Protein AF-A0A922ZWW8-F1 (afdb_monomer_lite)

Secondary structure (DSSP, 8-state):
-HHHHHHHHHHTT---EE-TTS-HHHHTT-SEE-

pLDDT: mean 95.67, std 6.09, range [67.0, 98.56]

Sequence (34 aa):
MKDKIRKLAREKNAIILSHNYQPPEIQDIADLCG

Foldseek 3Di:
DLVVVVVVCVVVVHFAEEEPPDDPVSVVSHPYYD

Structure (mmCIF, N/CA/C/O backbone):
data_AF-A0A922ZWW8-F1
#
_entry.id   AF-A0A922ZWW8-F1
#
loop_
_atom_site.group_PDB
_atom_site.id
_atom_site.type_symbol
_atom_site.label_atom_id
_atom_site.label_alt_id
_atom_site.label_comp_id
_atom_site.label_asym_id
_atom_site.label_entity_id
_atom_site.label_seq_id
_atom_site.pdbx_PDB_ins_code
_atom_site.Cartn_x
_atom_site.Cartn_y
_atom_site.Cartn_z
_atom_site.occupancy
_atom_site.B_iso_or_equiv
_atom_site.auth_seq_id
_atom_site.auth_comp_id
_atom_site.auth_asym_id
_atom_site.auth_atom_id
_atom_site.pdbx_PDB_model_num
ATOM 1 N N . MET A 1 1 ? 1.387 -12.234 8.472 1.00 67.00 1 MET A N 1
ATOM 2 C CA . MET A 1 1 ? 1.974 -10.877 8.636 1.00 67.00 1 MET A CA 1
ATOM 3 C C . MET A 1 1 ? 1.046 -9.799 8.085 1.00 67.00 1 MET A C 1
ATOM 5 O O . MET A 1 1 ? 0.728 -8.885 8.837 1.00 67.00 1 MET A O 1
ATOM 9 N N . LYS A 1 2 ? 0.550 -9.948 6.846 1.00 79.00 2 LYS A N 1
ATOM 10 C CA . LYS A 1 2 ? -0.427 -9.046 6.204 1.00 79.00 2 LYS A CA 1
ATOM 11 C C . LYS A 1 2 ? -1.635 -8.696 7.098 1.00 79.00 2 LYS A C 1
ATOM 13 O O . LYS A 1 2 ? -1.936 -7.519 7.272 1.00 79.00 2 LYS A O 1
ATOM 18 N N . ASP A 1 3 ? -2.225 -9.679 7.783 1.00 89.12 3 ASP A N 1
ATOM 19 C CA . ASP A 1 3 ? -3.387 -9.447 8.664 1.00 89.12 3 ASP A CA 1
ATOM 20 C C . ASP A 1 3 ? -3.099 -8.528 9.856 1.00 89.12 3 ASP A C 1
ATOM 22 O O . ASP A 1 3 ? -3.964 -7.757 10.264 1.00 89.12 3 ASP A O 1
ATOM 26 N N . LYS A 1 4 ? -1.876 -8.563 10.406 1.00 96.31 4 LYS A N 1
ATOM 27 C CA . LYS A 1 4 ? -1.489 -7.679 11.518 1.00 96.31 4 LYS A CA 1
ATOM 28 C C . LYS A 1 4 ? -1.437 -6.222 11.059 1.00 96.31 4 LYS A C 1
ATOM 30 O O . LYS A 1 4 ? -1.927 -5.347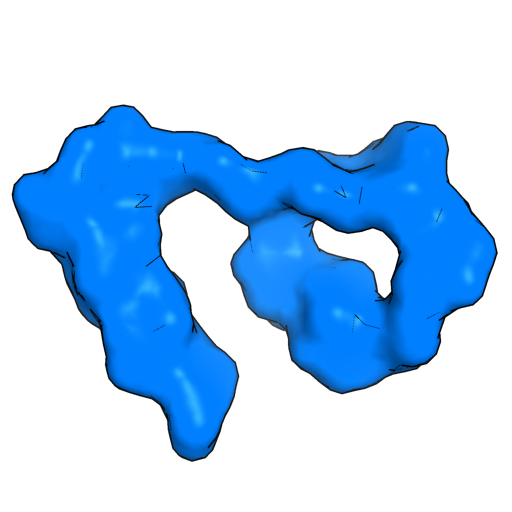 11.765 1.00 96.31 4 LYS A O 1
ATOM 35 N N . ILE A 1 5 ? -0.889 -5.981 9.867 1.00 95.94 5 ILE A N 1
ATOM 36 C CA . ILE A 1 5 ? -0.799 -4.642 9.269 1.00 95.94 5 ILE A CA 1
ATOM 37 C C . ILE A 1 5 ? -2.203 -4.114 8.958 1.00 95.94 5 ILE A C 1
ATOM 39 O O . ILE A 1 5 ? -2.537 -2.998 9.346 1.00 95.94 5 ILE A O 1
ATOM 43 N N . ARG A 1 6 ? -3.065 -4.938 8.346 1.00 95.00 6 ARG A N 1
ATOM 44 C CA . ARG A 1 6 ? -4.456 -4.558 8.053 1.00 95.00 6 ARG A CA 1
ATOM 45 C C . ARG A 1 6 ? -5.275 -4.294 9.314 1.00 95.00 6 ARG A C 1
ATOM 47 O O . ARG A 1 6 ? -6.040 -3.333 9.345 1.00 95.00 6 ARG A O 1
ATOM 54 N N . LYS A 1 7 ? -5.101 -5.102 10.364 1.00 96.81 7 LYS A N 1
ATOM 55 C CA . LYS A 1 7 ? -5.748 -4.864 11.660 1.00 96.81 7 LYS A CA 1
ATOM 56 C C . LYS A 1 7 ? -5.325 -3.515 12.248 1.00 96.81 7 LYS A C 1
ATOM 58 O O . LYS A 1 7 ? -6.188 -2.729 12.620 1.00 96.81 7 LYS A O 1
ATOM 63 N N . LEU A 1 8 ? -4.025 -3.221 12.251 1.00 97.75 8 LEU A N 1
ATOM 64 C CA . LEU A 1 8 ? -3.497 -1.962 12.774 1.00 97.75 8 LEU A CA 1
ATOM 65 C C . LEU A 1 8 ? -3.976 -0.744 11.969 1.00 97.75 8 LEU A C 1
ATOM 67 O O . LEU A 1 8 ? -4.310 0.281 12.556 1.00 97.75 8 LEU A O 1
ATOM 71 N N . ALA A 1 9 ? -4.039 -0.857 10.639 1.00 97.50 9 ALA A N 1
ATOM 72 C CA . ALA A 1 9 ? -4.565 0.203 9.780 1.00 97.50 9 ALA A CA 1
ATOM 73 C C . ALA A 1 9 ? -6.029 0.524 10.123 1.00 97.50 9 ALA A C 1
ATOM 75 O O . ALA A 1 9 ? -6.374 1.691 10.288 1.00 97.50 9 ALA A O 1
ATOM 76 N N . ARG A 1 10 ? -6.864 -0.503 10.343 1.00 96.94 10 ARG A N 1
ATOM 77 C CA . ARG A 1 10 ? -8.259 -0.326 10.783 1.00 96.94 10 ARG A CA 1
ATOM 78 C C . ARG A 1 10 ? -8.361 0.310 12.167 1.00 96.94 10 ARG A C 1
ATOM 80 O O . ARG A 1 10 ? -9.115 1.259 12.331 1.00 96.94 10 ARG A O 1
ATOM 87 N N . GLU A 1 11 ? -7.586 -0.167 13.142 1.00 98.44 11 GLU A N 1
ATOM 88 C CA . GLU A 1 11 ? -7.557 0.400 14.503 1.00 98.44 11 GLU A CA 1
ATOM 89 C C . GLU A 1 11 ? -7.160 1.882 14.512 1.00 98.44 11 GLU A C 1
ATOM 91 O O . GLU A 1 11 ? -7.618 2.647 15.357 1.00 98.44 11 GLU A O 1
ATOM 96 N N . LYS A 1 12 ? -6.320 2.294 13.559 1.00 98.19 12 LYS A N 1
ATOM 97 C CA . LYS A 1 12 ? -5.855 3.677 13.408 1.00 98.19 12 LYS A CA 1
ATOM 98 C C . LYS A 1 12 ? -6.691 4.513 12.440 1.00 98.19 12 LYS A C 1
ATOM 100 O O . LYS A 1 12 ? -6.348 5.673 12.233 1.00 98.19 12 LYS A O 1
ATOM 105 N N . ASN A 1 13 ? -7.747 3.949 11.851 1.00 97.88 13 ASN A N 1
ATOM 106 C CA . ASN A 1 13 ? -8.523 4.579 10.781 1.00 97.88 13 ASN A CA 1
ATOM 107 C C . ASN A 1 13 ? -7.631 5.127 9.641 1.00 97.88 13 ASN A C 1
ATOM 109 O O . ASN A 1 13 ? -7.791 6.260 9.191 1.00 97.88 13 ASN A O 1
ATOM 113 N N . ALA A 1 14 ? -6.638 4.336 9.229 1.00 98.06 14 ALA A N 1
ATOM 114 C CA . ALA A 1 14 ? -5.644 4.698 8.226 1.00 98.06 14 ALA A CA 1
ATOM 115 C C . ALA A 1 14 ? -5.899 3.990 6.887 1.00 98.06 14 ALA A C 1
ATOM 117 O O . ALA A 1 14 ? -6.368 2.851 6.861 1.00 98.06 14 ALA A O 1
ATOM 118 N N . ILE A 1 15 ? -5.510 4.653 5.795 1.00 97.69 15 ILE A N 1
ATOM 119 C CA . ILE A 1 15 ? -5.437 4.079 4.444 1.00 97.69 15 ILE A CA 1
ATOM 120 C C . ILE A 1 15 ? -3.984 3.765 4.080 1.00 97.69 15 ILE A C 1
ATOM 122 O O . ILE A 1 15 ? -3.063 4.452 4.532 1.00 97.69 15 ILE A O 1
ATOM 126 N N . ILE A 1 16 ? -3.773 2.740 3.258 1.00 97.75 16 ILE A N 1
ATOM 127 C CA . ILE A 1 16 ? -2.451 2.331 2.775 1.00 97.75 16 ILE A CA 1
ATOM 128 C C . ILE A 1 16 ? -2.358 2.644 1.282 1.00 97.75 16 ILE A C 1
ATOM 130 O O . ILE A 1 16 ? -3.072 2.058 0.472 1.00 97.75 16 ILE A O 1
ATOM 134 N N . LEU A 1 17 ? -1.451 3.548 0.917 1.00 98.25 17 LEU A N 1
ATOM 135 C CA . LEU A 1 17 ? -1.129 3.869 -0.473 1.00 98.25 17 LEU A CA 1
ATOM 136 C C . LEU A 1 17 ? 0.230 3.268 -0.826 1.00 98.25 17 LEU A C 1
ATOM 138 O O . LEU A 1 17 ? 1.165 3.358 -0.028 1.00 98.25 17 LEU A O 1
ATOM 142 N N . SER A 1 18 ? 0.351 2.678 -2.014 1.00 98.38 18 SER A N 1
ATOM 143 C CA . SER A 1 18 ? 1.619 2.130 -2.505 1.00 98.38 18 SER A CA 1
ATOM 144 C C . SER A 1 18 ? 2.025 2.766 -3.824 1.00 98.38 18 SER A C 1
ATOM 146 O O . SER A 1 18 ? 1.199 2.904 -4.720 1.00 98.38 18 SER A O 1
ATOM 148 N N . HIS A 1 19 ? 3.316 3.077 -3.962 1.00 98.56 19 HIS A N 1
ATOM 149 C CA . HIS A 1 19 ? 3.876 3.429 -5.263 1.00 98.56 19 HIS A CA 1
ATOM 150 C C . HIS A 1 19 ? 3.924 2.195 -6.181 1.00 98.56 19 HIS A C 1
ATOM 152 O O . HIS A 1 19 ? 4.211 1.092 -5.700 1.00 98.56 19 HIS A O 1
ATOM 158 N N . ASN A 1 20 ? 3.758 2.373 -7.492 1.00 98.19 20 ASN A N 1
ATOM 159 C CA . ASN A 1 20 ? 3.794 1.279 -8.481 1.00 98.19 20 ASN A CA 1
ATOM 160 C C . ASN A 1 20 ? 5.103 0.461 -8.505 1.00 98.19 20 ASN A C 1
ATOM 162 O O . ASN A 1 20 ? 5.128 -0.658 -9.007 1.00 98.19 20 ASN A O 1
ATOM 166 N N . TYR A 1 21 ? 6.199 1.003 -7.968 1.00 98.19 21 TYR A N 1
ATOM 167 C CA . TYR A 1 21 ? 7.511 0.329 -7.928 1.00 98.19 21 TYR A CA 1
ATOM 168 C C . TYR A 1 21 ? 7.759 -0.492 -6.661 1.00 98.19 21 TYR A C 1
ATOM 170 O O . TYR A 1 21 ? 8.852 -1.025 -6.483 1.00 98.19 21 TYR A O 1
ATOM 178 N N . GLN A 1 22 ? 6.784 -0.576 -5.757 1.00 98.38 22 GLN A N 1
ATOM 179 C CA . GLN A 1 22 ? 6.939 -1.391 -4.557 1.00 98.38 22 GLN A CA 1
ATOM 180 C C . GLN A 1 22 ? 6.834 -2.890 -4.872 1.00 98.38 22 GLN A C 1
ATOM 182 O O . GLN A 1 22 ? 6.152 -3.263 -5.829 1.00 98.38 22 GLN A O 1
ATOM 187 N N . PRO A 1 23 ? 7.460 -3.766 -4.06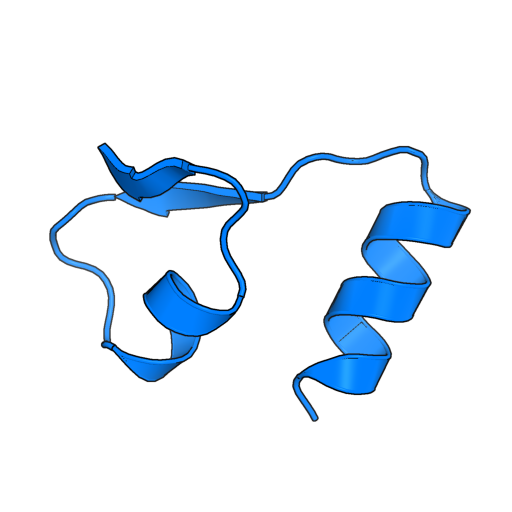9 1.00 98.19 23 PRO A N 1
ATOM 188 C CA . PRO A 1 23 ? 7.324 -5.210 -4.229 1.00 98.19 23 PRO A CA 1
ATOM 189 C C . PRO A 1 23 ? 5.856 -5.683 -4.189 1.00 98.19 23 PRO A C 1
ATOM 191 O O . PRO A 1 23 ? 5.043 -5.073 -3.481 1.00 98.19 23 PRO A O 1
ATOM 194 N N . PRO A 1 24 ? 5.496 -6.775 -4.895 1.00 96.94 24 PRO A N 1
ATOM 195 C CA . PRO A 1 24 ? 4.119 -7.279 -4.958 1.00 96.94 24 PRO A CA 1
ATOM 196 C C . PRO A 1 24 ? 3.481 -7.506 -3.584 1.00 96.94 24 PRO A C 1
ATOM 198 O O . PRO A 1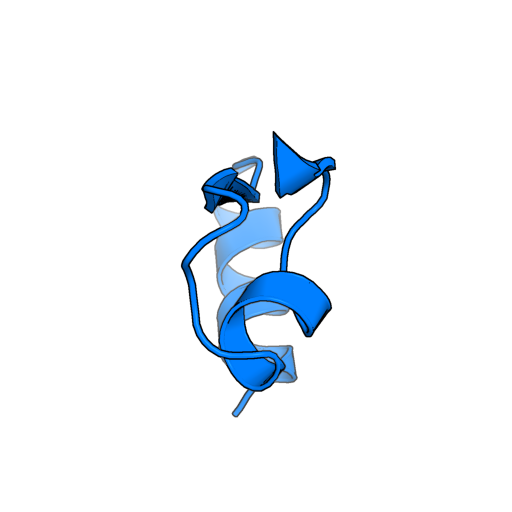 24 ? 2.317 -7.180 -3.368 1.00 96.94 24 PRO A O 1
ATOM 201 N N . GLU A 1 25 ? 4.254 -7.980 -2.607 1.00 96.00 25 GLU A N 1
ATOM 202 C CA . GLU A 1 25 ? 3.774 -8.223 -1.249 1.00 96.00 25 GLU A CA 1
ATOM 203 C C . GLU A 1 25 ? 3.316 -6.954 -0.510 1.00 96.00 25 GLU A C 1
ATOM 205 O O . GLU A 1 25 ? 2.491 -7.056 0.404 1.00 96.00 25 GLU A O 1
ATOM 210 N N . ILE A 1 26 ? 3.832 -5.783 -0.906 1.00 95.81 26 ILE A N 1
ATOM 211 C CA . ILE A 1 26 ? 3.425 -4.466 -0.402 1.00 95.81 26 ILE A CA 1
ATOM 212 C C . ILE A 1 26 ? 2.202 -3.958 -1.167 1.00 95.81 26 ILE A C 1
ATOM 214 O O . ILE A 1 26 ? 1.275 -3.428 -0.559 1.00 95.81 26 ILE A O 1
ATOM 218 N N . GLN A 1 27 ? 2.152 -4.166 -2.482 1.00 97.06 27 GLN A N 1
ATOM 219 C CA . GLN A 1 27 ? 0.987 -3.789 -3.285 1.00 97.06 27 GLN A CA 1
ATOM 220 C C . GLN A 1 27 ? -0.269 -4.561 -2.849 1.00 97.06 27 GLN A C 1
ATOM 222 O O . GLN A 1 27 ? -1.334 -3.96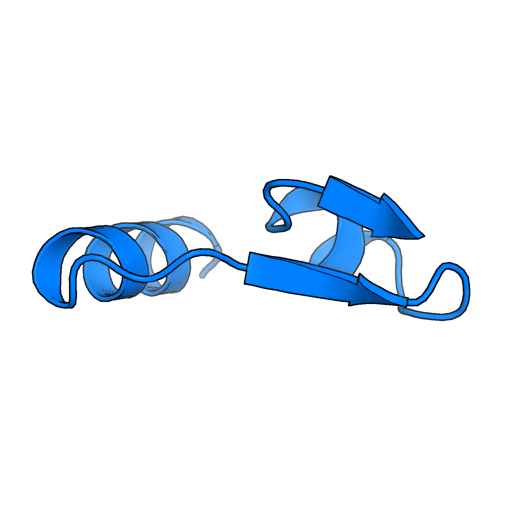9 -2.696 1.00 97.06 27 GLN A O 1
ATOM 227 N N . ASP A 1 28 ? -0.128 -5.845 -2.511 1.00 95.94 28 ASP A N 1
ATOM 228 C CA . ASP A 1 28 ? -1.216 -6.693 -2.001 1.00 95.94 28 ASP A CA 1
ATOM 229 C C . ASP A 1 28 ? -1.881 -6.159 -0.717 1.00 95.94 28 ASP A C 1
ATOM 231 O O . ASP A 1 28 ? -3.014 -6.528 -0.392 1.00 95.94 28 ASP A O 1
ATOM 235 N N . ILE A 1 29 ? -1.169 -5.348 0.075 1.00 96.00 29 ILE A N 1
ATOM 236 C CA . ILE A 1 29 ? -1.698 -4.767 1.318 1.00 96.00 29 ILE A CA 1
ATOM 237 C C . ILE A 1 29 ? -2.177 -3.323 1.152 1.00 96.00 29 ILE A C 1
ATOM 239 O O . ILE A 1 29 ? -2.688 -2.771 2.125 1.00 96.00 29 ILE A O 1
ATOM 243 N N . ALA A 1 30 ? -2.035 -2.717 -0.025 1.00 97.00 30 ALA A N 1
ATOM 244 C CA . ALA A 1 30 ? -2.487 -1.357 -0.283 1.00 97.00 30 ALA A CA 1
ATOM 245 C C . ALA A 1 30 ? -4.002 -1.301 -0.538 1.00 97.00 30 ALA A C 1
ATOM 247 O O . ALA A 1 30 ? -4.624 -2.269 -0.971 1.00 97.00 30 ALA A O 1
ATOM 248 N N . ASP A 1 31 ? -4.616 -0.166 -0.225 1.00 97.81 31 ASP A N 1
ATOM 249 C CA . ASP A 1 31 ? -5.988 0.163 -0.629 1.00 97.81 31 ASP A CA 1
ATOM 250 C C . ASP A 1 31 ? -6.019 0.738 -2.048 1.00 97.81 31 ASP A C 1
ATOM 252 O O . ASP A 1 31 ? -6.987 0.549 -2.781 1.00 97.81 31 ASP A O 1
ATOM 256 N N . LEU A 1 32 ? -4.942 1.426 -2.432 1.00 98.31 32 LEU A N 1
ATOM 257 C CA . LEU A 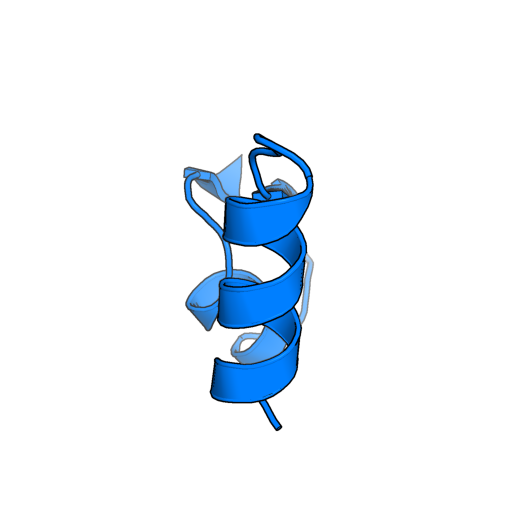1 32 ? -4.742 1.972 -3.764 1.00 98.31 32 LEU A CA 1
ATOM 258 C C . LEU A 1 32 ? -3.251 1.953 -4.121 1.00 98.31 32 LEU A C 1
ATOM 260 O O . LEU A 1 32 ? -2.398 2.284 -3.291 1.00 98.31 32 LEU A O 1
ATOM 264 N N . CYS A 1 33 ? -2.958 1.601 -5.371 1.00 98.00 33 CYS A N 1
ATOM 265 C CA . CYS A 1 33 ? -1.629 1.703 -5.968 1.00 98.00 33 CYS A CA 1
ATOM 266 C C . CYS A 1 33 ? -1.611 2.836 -6.999 1.00 98.00 33 CYS A C 1
ATOM 268 O O . CYS A 1 33 ? -2.606 3.037 -7.703 1.00 98.00 33 CYS A O 1
ATOM 270 N N . GLY A 1 34 ? -0.502 3.570 -7.077 1.00 96.25 34 GLY A N 1
ATOM 271 C CA . GLY A 1 34 ? -0.335 4.712 -7.977 1.00 96.25 34 GLY A CA 1
ATOM 272 C C .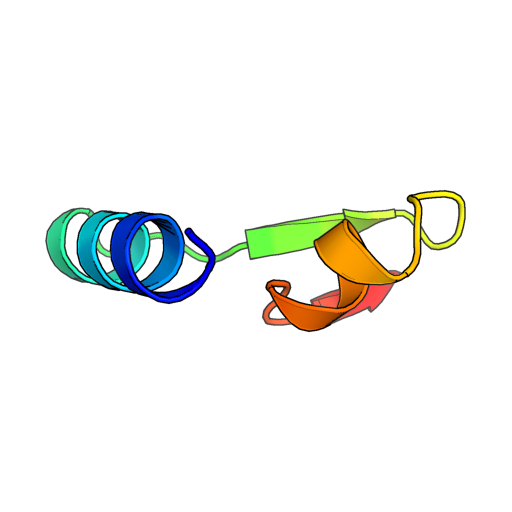 GLY A 1 34 ? 1.111 5.096 -8.211 1.00 96.25 34 GLY A C 1
ATOM 273 O O . GLY A 1 34 ? 1.987 4.679 -7.425 1.00 96.25 34 GLY A O 1
#

Radius of gyration: 9.54 Å; chains: 1; bounding box: 16×16×23 Å